Protein AF-A0A8I1G8A3-F1 (afdb_monomer)

Solvent-accessible surface area (backbone atoms only — not comparable to full-atom values): 6610 Å² total; per-residue (Å²): 115,48,33,36,34,44,36,44,89,54,59,69,59,44,53,54,50,50,52,53,49,52,51,56,36,46,76,71,77,41,53,75,48,80,49,71,49,86,84,42,37,84,82,66,54,24,48,35,29,37,35,61,48,63,83,90,68,86,73,45,54,87,82,48,53,66,59,64,52,26,82,38,28,36,31,37,29,41,90,91,65,59,76,84,75,51,36,78,80,58,69,78,47,45,79,37,59,65,84,55,49,72,70,54,51,49,58,53,50,61,73,78,100

Radius of gyration: 13.36 Å; Cα contacts (8 Å, |Δi|>4): 172; chains: 1; bounding box: 31×30×35 Å

pLDDT: mean 84.41, std 9.58, range [59.25, 95.38]

Foldseek 3Di:
DFEEEEEEPPPVLSVVVVVLVCVLQVVVVHDYDYDYHQPCQPVRQGQEYEHEDEPPDDDDCVRCVSQPSHVAHEYAYEPPDDLVNHDPSCVRHHYDHVPQDSVRVSVVVVVVD

Sequence (113 aa):
MIKILINIPDVFFAYGLKERLRIFFHDAGMDVLFEFGEGGALNFSPDLSIHHFARGEIFTCPGVINCNHAHITIGIIEQEFVVNDLPNCLKNIIPVDYNLSLQGLDNILKRIV

Structure (mmCIF, N/CA/C/O backbone):
data_AF-A0A8I1G8A3-F1
#
_entry.id   AF-A0A8I1G8A3-F1
#
loop_
_atom_site.group_PDB
_atom_site.id
_atom_site.type_symbol
_atom_site.label_atom_id
_atom_site.label_alt_id
_atom_site.label_comp_id
_atom_site.label_asym_id
_atom_site.label_entity_id
_atom_site.label_seq_id
_atom_site.pdbx_PDB_ins_code
_atom_site.Cartn_x
_atom_site.Cartn_y
_atom_site.Cartn_z
_atom_site.occupancy
_atom_site.B_iso_or_equiv
_atom_site.auth_seq_id
_atom_site.auth_comp_id
_atom_site.auth_asym_id
_atom_site.auth_atom_id
_atom_site.pdbx_PDB_model_num
ATOM 1 N N . MET A 1 1 ? -4.401 -0.341 18.328 1.00 88.88 1 MET A N 1
ATOM 2 C CA . MET A 1 1 ? -3.624 0.616 17.520 1.00 88.88 1 MET A CA 1
ATOM 3 C C . MET A 1 1 ? -2.953 -0.161 16.408 1.00 88.88 1 MET A C 1
ATOM 5 O O . MET A 1 1 ? -2.231 -1.097 16.721 1.00 88.88 1 MET A O 1
ATOM 9 N N . ILE A 1 2 ? -3.244 0.194 15.162 1.00 91.94 2 ILE A N 1
ATOM 10 C CA . ILE A 1 2 ? -2.753 -0.467 13.950 1.00 91.94 2 ILE A CA 1
ATOM 11 C C . ILE A 1 2 ? -1.476 0.230 13.492 1.00 91.94 2 ILE A C 1
ATOM 13 O O . ILE A 1 2 ? -1.432 1.457 13.397 1.00 91.94 2 ILE A O 1
ATOM 17 N N . LYS A 1 3 ? -0.433 -0.539 13.202 1.00 93.12 3 LYS A N 1
ATOM 18 C CA . LYS A 1 3 ? 0.835 -0.039 12.673 1.00 93.12 3 LYS A CA 1
ATOM 19 C C . LYS A 1 3 ? 0.867 -0.174 11.157 1.00 93.12 3 LYS A C 1
ATOM 21 O O . LYS A 1 3 ? 0.783 -1.284 10.635 1.00 93.12 3 LYS A O 1
ATOM 26 N N . ILE A 1 4 ? 1.020 0.942 10.454 1.00 93.56 4 ILE A N 1
ATOM 27 C CA . ILE A 1 4 ? 1.030 0.991 8.992 1.00 93.56 4 ILE A CA 1
ATOM 28 C C . ILE A 1 4 ? 2.384 1.487 8.494 1.00 93.56 4 ILE A C 1
ATOM 30 O O . ILE A 1 4 ? 2.791 2.607 8.802 1.00 93.56 4 ILE A O 1
ATOM 34 N N . LEU A 1 5 ? 3.069 0.665 7.705 1.00 92.62 5 LEU A N 1
ATOM 35 C CA . LEU A 1 5 ? 4.277 1.057 6.983 1.00 92.62 5 LEU A CA 1
ATOM 36 C C . LEU A 1 5 ? 3.906 1.447 5.550 1.00 92.62 5 LEU A C 1
ATOM 38 O O . LEU A 1 5 ? 3.327 0.641 4.825 1.00 92.62 5 LEU A O 1
ATOM 42 N N . ILE A 1 6 ? 4.263 2.658 5.124 1.00 92.75 6 ILE A N 1
ATOM 43 C CA . ILE A 1 6 ? 4.070 3.121 3.746 1.00 92.75 6 ILE A CA 1
ATOM 44 C C . ILE A 1 6 ? 5.437 3.255 3.077 1.00 92.75 6 ILE A C 1
ATOM 46 O O . ILE A 1 6 ? 6.221 4.149 3.397 1.00 92.75 6 ILE A O 1
ATOM 50 N N . ASN A 1 7 ? 5.711 2.374 2.121 1.00 90.00 7 ASN A N 1
ATOM 51 C CA . ASN A 1 7 ? 6.904 2.408 1.290 1.00 90.00 7 ASN A CA 1
ATOM 52 C C . ASN A 1 7 ? 6.535 2.726 -0.164 1.00 90.00 7 ASN A C 1
ATOM 54 O O . ASN A 1 7 ? 6.448 1.843 -1.019 1.00 90.00 7 ASN A O 1
ATOM 58 N N . ILE A 1 8 ? 6.267 4.005 -0.423 1.00 88.75 8 ILE A N 1
ATOM 59 C CA . ILE A 1 8 ? 5.922 4.515 -1.750 1.00 88.75 8 ILE A CA 1
ATOM 60 C C . ILE A 1 8 ? 6.878 5.668 -2.086 1.00 88.75 8 ILE A C 1
ATOM 62 O O . ILE A 1 8 ? 6.926 6.629 -1.315 1.00 88.75 8 ILE A O 1
ATOM 66 N N . PRO A 1 9 ? 7.626 5.600 -3.207 1.00 87.19 9 PRO A N 1
ATOM 67 C CA . PRO A 1 9 ? 8.579 6.645 -3.588 1.00 87.19 9 PRO A CA 1
ATOM 68 C C . PRO A 1 9 ? 7.929 8.005 -3.873 1.00 87.19 9 PRO A C 1
ATOM 70 O O . PRO A 1 9 ? 8.511 9.045 -3.566 1.00 87.19 9 PRO A O 1
ATOM 73 N N . ASP A 1 10 ? 6.721 8.013 -4.446 1.00 89.31 10 ASP A N 1
ATOM 74 C CA . ASP A 1 10 ? 5.948 9.240 -4.641 1.00 89.31 10 ASP A CA 1
ATOM 75 C C . ASP A 1 10 ? 5.430 9.755 -3.292 1.00 89.31 10 ASP A C 1
ATOM 77 O O . ASP A 1 10 ? 4.458 9.253 -2.721 1.00 89.31 10 ASP A O 1
ATOM 81 N N . VAL A 1 11 ? 6.094 10.797 -2.797 1.00 90.00 11 VAL A N 1
ATOM 82 C CA . VAL A 1 11 ? 5.813 11.417 -1.503 1.00 90.00 11 VAL A CA 1
ATOM 83 C C . VAL A 1 11 ? 4.402 12.015 -1.444 1.00 90.00 11 VAL A C 1
ATOM 85 O O . VAL A 1 11 ? 3.737 11.902 -0.413 1.00 90.00 11 VAL A O 1
ATOM 88 N N . PHE A 1 12 ? 3.909 12.628 -2.525 1.00 90.94 12 PHE A N 1
ATOM 89 C CA . PHE A 1 12 ? 2.576 13.240 -2.531 1.00 90.94 12 PHE A CA 1
ATOM 90 C C . PHE A 1 12 ? 1.490 12.174 -2.459 1.00 90.94 12 PHE A C 1
ATOM 92 O O . PHE A 1 12 ? 0.557 12.293 -1.659 1.00 90.94 12 PHE A O 1
ATOM 99 N N . PHE A 1 13 ? 1.653 11.103 -3.236 1.00 89.69 13 PHE A N 1
ATOM 100 C CA . PHE A 1 13 ? 0.766 9.951 -3.168 1.00 89.69 13 PHE A CA 1
ATOM 101 C C . PHE A 1 13 ? 0.793 9.309 -1.775 1.00 89.69 13 PHE A C 1
ATOM 103 O O . PHE A 1 13 ? -0.259 9.074 -1.181 1.00 89.69 13 PHE A O 1
ATOM 110 N N . ALA A 1 14 ? 1.984 9.091 -1.208 1.00 92.06 14 ALA A N 1
ATOM 111 C CA . ALA A 1 14 ? 2.158 8.477 0.106 1.00 92.06 14 ALA A CA 1
ATOM 112 C C . ALA A 1 14 ? 1.453 9.265 1.227 1.00 92.06 14 ALA A C 1
ATOM 114 O O . ALA A 1 14 ? 0.768 8.675 2.067 1.00 92.06 14 ALA A O 1
ATOM 115 N N . TYR A 1 15 ? 1.569 10.599 1.234 1.00 93.56 15 TYR A N 1
ATOM 116 C CA . TYR A 1 15 ? 0.873 11.441 2.212 1.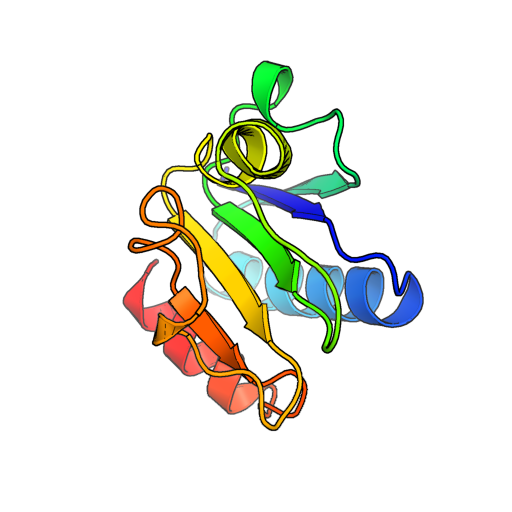00 93.56 15 TYR A CA 1
ATOM 117 C C . TYR A 1 15 ? -0.642 11.474 1.991 1.00 93.56 15 TYR A C 1
ATOM 119 O O . TYR A 1 15 ? -1.392 11.392 2.965 1.00 93.56 15 TYR A O 1
ATOM 127 N N . GLY A 1 16 ? -1.109 11.544 0.741 1.00 93.62 16 GLY A N 1
ATOM 128 C CA . GLY A 1 16 ? -2.540 11.466 0.435 1.00 93.62 16 GLY A CA 1
ATOM 129 C C . GLY A 1 16 ? -3.154 10.144 0.903 1.00 93.62 16 GLY A C 1
ATOM 130 O O . GLY A 1 16 ? -4.200 10.129 1.557 1.00 93.62 16 GLY A O 1
ATOM 131 N N . LEU A 1 17 ? -2.454 9.036 0.653 1.00 93.25 17 LEU A N 1
ATOM 132 C CA . LEU A 1 17 ? -2.840 7.707 1.113 1.00 93.25 17 LEU A CA 1
ATOM 133 C C . LEU A 1 17 ? -2.861 7.619 2.642 1.00 93.25 17 LEU A C 1
ATOM 135 O O . LEU A 1 17 ? -3.838 7.127 3.207 1.00 93.25 17 LEU A O 1
ATOM 139 N N . LYS A 1 18 ? -1.830 8.136 3.322 1.00 95.38 18 LYS A N 1
ATOM 140 C CA . LYS A 1 18 ? -1.797 8.210 4.790 1.00 95.38 18 LYS A CA 1
ATOM 141 C C . LYS A 1 18 ? -3.040 8.907 5.340 1.00 95.38 18 LYS A C 1
ATOM 143 O O . LYS A 1 18 ? -3.666 8.381 6.257 1.00 95.38 18 LYS A O 1
ATOM 148 N N . GLU A 1 19 ? -3.410 10.066 4.798 1.00 95.19 19 GLU A N 1
ATOM 149 C CA . GLU A 1 19 ? -4.585 10.800 5.275 1.00 95.19 19 GLU A CA 1
ATOM 150 C C . GLU A 1 19 ? -5.885 10.032 5.015 1.00 95.19 19 GLU A C 1
ATOM 152 O O . GLU A 1 19 ? -6.728 9.938 5.911 1.00 95.19 19 GLU A O 1
ATOM 157 N N . ARG A 1 20 ? -6.031 9.394 3.845 1.00 94.06 20 ARG A N 1
ATOM 158 C CA . ARG A 1 20 ? -7.196 8.544 3.562 1.00 94.06 20 ARG A CA 1
ATOM 159 C C . ARG A 1 20 ? -7.305 7.377 4.544 1.00 94.06 20 ARG A C 1
ATOM 161 O O . ARG A 1 20 ? -8.405 7.128 5.044 1.00 94.06 20 ARG A O 1
ATOM 168 N N . LEU A 1 21 ? -6.197 6.687 4.823 1.00 94.69 21 LEU A N 1
ATOM 169 C CA . LEU A 1 21 ? -6.138 5.576 5.778 1.00 94.69 21 LEU A CA 1
ATOM 170 C C . LEU A 1 21 ? -6.457 6.054 7.193 1.00 94.69 21 LEU A C 1
ATOM 172 O O . LEU A 1 21 ? -7.259 5.431 7.880 1.00 94.69 21 LEU A O 1
ATOM 176 N N . ARG A 1 22 ? -5.894 7.194 7.608 1.00 95.00 22 ARG A N 1
ATOM 177 C CA . ARG A 1 22 ? -6.176 7.801 8.913 1.00 95.00 22 ARG A CA 1
ATOM 178 C C . ARG A 1 22 ? -7.672 8.031 9.110 1.00 95.00 22 ARG A C 1
ATOM 180 O O . ARG A 1 22 ? -8.194 7.650 10.149 1.00 95.00 22 ARG A O 1
ATOM 187 N N . ILE A 1 23 ? -8.353 8.595 8.110 1.00 94.62 23 ILE A N 1
ATOM 188 C CA . ILE A 1 23 ? -9.810 8.802 8.145 1.00 94.62 23 ILE A CA 1
ATOM 189 C C . ILE A 1 23 ? -10.545 7.458 8.219 1.00 94.62 23 ILE A C 1
ATOM 191 O O . ILE A 1 23 ? -11.401 7.281 9.076 1.00 94.62 23 ILE A O 1
ATOM 195 N N . PHE A 1 24 ? -10.184 6.492 7.366 1.00 94.69 24 PHE A N 1
ATOM 196 C CA . PHE A 1 24 ? -10.832 5.176 7.327 1.00 94.69 24 PHE A CA 1
ATOM 197 C C . PHE A 1 24 ? -10.788 4.459 8.685 1.00 94.69 24 PHE A C 1
ATOM 199 O O . PHE A 1 24 ? -11.810 3.979 9.171 1.00 94.69 24 PHE A O 1
ATOM 206 N N . PHE A 1 25 ? -9.607 4.399 9.304 1.00 93.81 25 PHE A N 1
ATOM 207 C CA . PHE A 1 25 ? -9.415 3.721 10.585 1.00 93.81 25 PHE A CA 1
ATOM 208 C C . PHE A 1 25 ? -10.034 4.492 11.753 1.00 93.81 25 PHE A C 1
ATOM 210 O O . PHE A 1 25 ? -10.622 3.874 12.639 1.00 93.81 25 PHE A O 1
ATOM 217 N N . HIS A 1 26 ? -9.982 5.825 11.720 1.00 93.88 26 HIS A N 1
ATOM 218 C CA . HIS A 1 26 ? -10.656 6.667 12.704 1.00 93.88 26 HIS A CA 1
ATOM 219 C C . HIS A 1 26 ? -12.177 6.449 12.695 1.00 93.88 26 HIS A C 1
ATOM 221 O O . HIS A 1 26 ? -12.773 6.272 13.755 1.00 93.88 26 HIS A O 1
ATOM 227 N N . ASP A 1 27 ? -12.804 6.392 11.515 1.00 93.19 27 ASP A N 1
ATOM 228 C CA . ASP A 1 27 ? -14.247 6.140 11.379 1.00 93.19 27 ASP A CA 1
ATOM 229 C C . ASP A 1 27 ? -14.649 4.743 11.882 1.00 93.19 27 ASP A C 1
ATOM 231 O O . ASP A 1 27 ? -15.781 4.532 12.317 1.00 93.19 27 ASP A O 1
ATOM 235 N N . ALA A 1 28 ? -13.709 3.795 11.870 1.00 90.81 28 ALA A N 1
ATOM 236 C CA . ALA A 1 28 ? -13.860 2.465 12.451 1.00 90.81 28 ALA A CA 1
ATOM 237 C C . ALA A 1 28 ? -13.513 2.399 13.956 1.00 90.81 28 ALA A C 1
ATOM 239 O O . ALA A 1 28 ? -13.530 1.316 14.540 1.00 90.81 28 ALA A O 1
ATOM 240 N N . GLY A 1 29 ? -13.200 3.528 14.603 1.00 92.94 29 GLY A N 1
ATOM 241 C CA . GLY A 1 29 ? -12.861 3.592 16.028 1.00 92.94 29 GLY A CA 1
ATOM 242 C C . GLY A 1 29 ? -11.479 3.029 16.373 1.00 92.94 29 GLY A C 1
ATOM 243 O O . GLY A 1 29 ? -11.276 2.552 17.489 1.00 92.94 29 GLY A O 1
ATOM 244 N N . MET A 1 30 ? -10.536 3.046 15.426 1.00 92.06 30 MET A N 1
ATOM 245 C CA . MET A 1 30 ? -9.194 2.487 15.592 1.00 92.06 30 MET A CA 1
ATOM 246 C C . MET A 1 30 ? -8.099 3.545 15.452 1.00 92.06 30 MET A C 1
ATOM 248 O O . MET A 1 30 ? -8.049 4.294 14.479 1.00 92.06 30 MET A O 1
ATOM 252 N N . ASP A 1 31 ? -7.156 3.538 16.395 1.00 92.62 31 ASP A N 1
ATOM 253 C CA . ASP A 1 31 ? -5.948 4.363 16.319 1.00 92.62 31 ASP A CA 1
ATOM 254 C C . ASP A 1 31 ? -4.914 3.768 15.363 1.00 92.62 31 ASP A C 1
ATOM 256 O O . ASP A 1 31 ? -4.727 2.547 15.319 1.00 92.62 31 ASP A O 1
ATOM 260 N N . VAL A 1 32 ? -4.177 4.635 14.669 1.00 94.38 32 VAL A N 1
ATOM 261 C CA . VAL A 1 32 ? -3.172 4.257 13.668 1.00 94.38 32 VAL A CA 1
ATOM 262 C C . VAL A 1 32 ? -1.834 4.949 13.916 1.00 94.38 32 VAL A C 1
ATOM 264 O O . VAL A 1 32 ? -1.777 6.160 14.132 1.00 94.38 32 VAL A O 1
ATOM 267 N N . LEU A 1 33 ? -0.751 4.177 13.835 1.00 94.75 33 LEU A N 1
ATOM 268 C CA . LEU A 1 33 ? 0.633 4.641 13.858 1.00 94.75 33 LEU A CA 1
ATOM 269 C C . LEU A 1 33 ? 1.249 4.424 12.474 1.00 94.75 33 LEU A C 1
ATOM 271 O O . LEU A 1 33 ? 1.152 3.327 11.932 1.00 94.75 33 LEU A O 1
ATOM 275 N N . PHE A 1 34 ? 1.894 5.449 11.918 1.00 93.69 34 PHE A N 1
ATOM 276 C CA . PHE A 1 34 ? 2.477 5.398 10.576 1.00 93.69 34 PHE A CA 1
ATOM 277 C C . PHE A 1 34 ? 4.003 5.470 10.616 1.00 93.69 34 PHE A C 1
ATOM 279 O O . PHE A 1 34 ? 4.555 6.306 11.332 1.00 93.69 34 PHE A O 1
ATOM 286 N N . GLU A 1 35 ? 4.656 4.677 9.773 1.00 92.12 35 GLU A N 1
ATOM 287 C CA . GLU A 1 35 ? 6.079 4.787 9.445 1.00 92.12 35 GLU A CA 1
ATOM 288 C C . GLU A 1 35 ? 6.270 4.824 7.920 1.00 92.12 35 GLU A C 1
ATOM 290 O O . GLU A 1 35 ? 5.437 4.308 7.172 1.00 92.12 35 GLU A O 1
ATOM 295 N N . PHE A 1 36 ? 7.347 5.460 7.455 1.00 89.81 36 PHE A N 1
ATOM 296 C CA . PHE A 1 36 ? 7.661 5.604 6.033 1.00 89.81 36 PHE A CA 1
ATOM 297 C C . PHE A 1 36 ? 9.038 5.029 5.696 1.00 89.81 36 PHE A C 1
ATOM 299 O O . PHE A 1 36 ? 9.984 5.185 6.467 1.00 89.81 36 PHE A O 1
ATOM 306 N N . GLY A 1 37 ? 9.158 4.459 4.495 1.00 81.69 37 GLY A N 1
ATOM 307 C CA . GLY A 1 37 ? 10.432 4.054 3.893 1.00 81.69 37 GLY A CA 1
ATOM 308 C C . GLY A 1 37 ? 10.830 2.588 4.105 1.00 81.69 37 GLY A C 1
ATOM 309 O O . GLY A 1 37 ? 10.176 1.824 4.811 1.00 81.69 37 GLY A O 1
ATOM 310 N N . GLU A 1 38 ? 11.932 2.189 3.465 1.00 67.31 38 GLU A N 1
ATOM 311 C CA . GLU A 1 38 ? 12.342 0.778 3.340 1.00 67.31 38 GLU A CA 1
ATOM 312 C C . GLU A 1 38 ? 12.945 0.177 4.618 1.00 67.31 38 GLU A C 1
ATOM 314 O O . GLU A 1 38 ? 12.880 -1.033 4.838 1.00 67.31 38 GLU A O 1
ATOM 319 N N . GLY A 1 39 ? 13.540 1.017 5.472 1.00 60.41 39 GLY A N 1
ATOM 320 C CA . GLY A 1 39 ? 14.274 0.588 6.669 1.00 60.41 39 GLY A CA 1
ATOM 321 C C . GLY A 1 39 ? 13.403 0.281 7.891 1.00 60.41 39 GLY A C 1
ATOM 322 O O . GLY A 1 39 ? 13.912 -0.253 8.875 1.00 60.41 39 GLY A O 1
ATOM 323 N N . GLY A 1 40 ? 12.107 0.607 7.843 1.00 59.25 40 GLY A N 1
ATOM 324 C CA . GLY A 1 40 ? 11.222 0.543 9.010 1.00 59.25 40 GLY A CA 1
ATOM 325 C C . GLY A 1 40 ? 10.688 -0.852 9.338 1.00 59.25 40 GLY A C 1
ATOM 326 O O . GLY A 1 40 ? 10.420 -1.160 10.495 1.00 59.25 40 GLY A O 1
ATOM 327 N N . ALA A 1 41 ? 10.573 -1.746 8.350 1.00 62.47 41 ALA A N 1
ATOM 328 C CA . ALA A 1 41 ? 9.778 -2.973 8.481 1.00 62.47 41 ALA A CA 1
ATOM 329 C C . ALA A 1 41 ? 10.202 -3.900 9.641 1.00 62.47 41 ALA A C 1
ATOM 331 O O . ALA A 1 41 ? 9.344 -4.423 10.350 1.00 62.47 41 ALA A O 1
ATOM 332 N N . LEU A 1 42 ? 11.509 -4.089 9.862 1.00 64.69 42 LEU A N 1
ATOM 333 C CA . LEU A 1 42 ? 12.027 -5.036 10.862 1.00 64.69 42 LEU A CA 1
ATOM 334 C C . LEU A 1 42 ? 11.814 -4.567 12.309 1.00 64.69 42 LEU A C 1
ATOM 336 O O . LEU A 1 42 ? 11.438 -5.364 13.163 1.00 64.69 42 LEU A O 1
ATOM 340 N N . ASN A 1 43 ? 12.022 -3.279 12.588 1.00 72.06 43 ASN A N 1
ATOM 341 C CA . ASN A 1 43 ? 11.912 -2.743 13.949 1.00 72.06 43 ASN A CA 1
ATOM 342 C C . ASN A 1 43 ? 10.496 -2.255 14.271 1.00 72.06 43 ASN A C 1
ATOM 344 O O . ASN A 1 43 ? 10.078 -2.280 15.428 1.00 72.06 43 ASN A O 1
ATOM 348 N N . PHE A 1 44 ? 9.741 -1.838 13.255 1.00 83.81 44 PHE A N 1
ATOM 349 C CA . PHE A 1 44 ? 8.381 -1.344 13.423 1.00 83.81 44 PHE A CA 1
ATOM 350 C C . PHE A 1 44 ? 7.376 -2.476 13.663 1.00 83.81 44 PHE A C 1
ATOM 352 O O . PHE A 1 44 ? 6.441 -2.305 14.455 1.00 83.81 44 PHE A O 1
ATOM 359 N N . SER A 1 45 ? 7.609 -3.641 13.035 1.00 85.56 45 SER A N 1
ATOM 360 C CA . SER A 1 45 ? 6.680 -4.781 13.006 1.00 85.56 45 SER A CA 1
ATOM 361 C C . SER A 1 45 ? 5.266 -4.331 12.592 1.00 85.56 45 SER A C 1
ATOM 363 O O . SER A 1 45 ? 4.371 -4.287 13.442 1.00 85.56 45 SER A O 1
ATOM 365 N N . PRO A 1 46 ? 5.081 -3.887 11.331 1.00 90.25 46 PRO A N 1
ATOM 366 C CA . PRO A 1 46 ? 3.805 -3.358 10.850 1.00 90.25 46 PRO A CA 1
ATOM 367 C C . PRO A 1 46 ? 2.694 -4.416 10.847 1.00 90.25 46 PRO A C 1
ATOM 369 O O . PRO A 1 46 ? 2.930 -5.573 10.521 1.00 90.25 46 PRO A O 1
ATOM 372 N N . ASP A 1 47 ? 1.457 -4.005 11.120 1.00 90.62 47 ASP A N 1
ATOM 373 C CA . ASP A 1 47 ? 0.273 -4.833 10.865 1.00 90.62 47 ASP A CA 1
ATOM 374 C C . ASP A 1 47 ? -0.077 -4.818 9.372 1.00 90.62 47 ASP A C 1
ATOM 376 O O . ASP A 1 47 ? -0.414 -5.846 8.785 1.00 90.62 47 ASP A O 1
ATOM 380 N N . LEU A 1 48 ? 0.058 -3.643 8.752 1.00 91.00 48 LEU A N 1
ATOM 381 C CA . LEU A 1 48 ? -0.177 -3.404 7.336 1.00 91.00 48 LEU A CA 1
ATOM 382 C C . LEU A 1 48 ? 1.062 -2.754 6.717 1.00 91.00 48 LEU A C 1
ATOM 384 O O . LEU A 1 48 ? 1.507 -1.705 7.183 1.00 91.00 48 LEU A O 1
ATOM 388 N N . SER A 1 49 ? 1.599 -3.327 5.646 1.00 91.44 49 SER A N 1
ATOM 389 C CA . SER A 1 49 ? 2.587 -2.655 4.803 1.00 91.44 49 SER A CA 1
ATOM 390 C C . SER A 1 49 ? 2.005 -2.348 3.432 1.00 91.44 49 SER A C 1
ATOM 392 O O . SER A 1 49 ? 1.231 -3.123 2.872 1.00 91.44 49 SER A O 1
ATOM 394 N N . ILE A 1 50 ? 2.360 -1.189 2.888 1.00 91.94 50 ILE A N 1
ATOM 395 C CA . ILE A 1 50 ? 1.934 -0.756 1.563 1.00 91.94 50 ILE A CA 1
ATOM 396 C C . ILE A 1 50 ? 3.172 -0.417 0.751 1.00 91.94 50 ILE A C 1
ATOM 398 O O . ILE A 1 50 ? 3.962 0.431 1.159 1.00 91.94 50 ILE A O 1
ATOM 402 N N . HIS A 1 51 ? 3.330 -1.077 -0.389 1.00 90.25 51 HIS A N 1
ATOM 403 C CA . HIS A 1 51 ? 4.501 -0.962 -1.250 1.00 90.25 51 HIS A CA 1
ATOM 404 C C . HIS A 1 51 ? 4.091 -0.524 -2.647 1.00 90.25 51 HIS A C 1
ATOM 406 O O . HIS A 1 51 ? 3.064 -0.972 -3.148 1.00 90.25 51 HIS A O 1
ATOM 412 N N . HIS A 1 52 ? 4.894 0.325 -3.281 1.00 88.19 52 HIS A N 1
ATOM 413 C CA . HIS A 1 52 ? 4.744 0.617 -4.703 1.00 88.19 52 HIS A CA 1
ATOM 414 C C . HIS A 1 52 ? 5.559 -0.370 -5.541 1.00 88.19 52 HIS A C 1
ATOM 416 O O . HIS A 1 52 ? 6.719 -0.624 -5.224 1.00 88.19 52 HIS A O 1
ATOM 422 N N . PHE A 1 53 ? 4.957 -0.897 -6.603 1.00 85.81 53 PHE A N 1
ATOM 423 C CA . PHE A 1 53 ? 5.609 -1.748 -7.591 1.00 85.81 53 PHE A CA 1
ATOM 424 C C . PHE A 1 53 ? 5.471 -1.084 -8.962 1.00 85.81 53 PHE A C 1
ATOM 426 O O . PHE A 1 53 ? 4.387 -1.101 -9.555 1.00 85.81 53 PHE A O 1
ATOM 433 N N . ALA A 1 54 ? 6.559 -0.475 -9.439 1.00 80.19 54 ALA A N 1
ATOM 434 C CA . ALA A 1 54 ? 6.559 0.258 -10.697 1.00 80.19 54 ALA A CA 1
ATOM 435 C C . ALA A 1 54 ? 6.911 -0.642 -11.888 1.00 80.19 54 ALA A C 1
ATOM 437 O O . ALA A 1 54 ? 7.572 -1.682 -11.769 1.00 80.19 54 ALA A O 1
ATOM 438 N N . ARG A 1 55 ? 6.492 -0.223 -13.083 1.00 76.38 55 ARG A N 1
ATOM 439 C CA . ARG A 1 55 ? 6.831 -0.927 -14.319 1.00 76.38 55 ARG A CA 1
ATOM 440 C C . ARG A 1 55 ? 8.335 -0.862 -14.602 1.00 76.38 55 ARG A C 1
ATOM 442 O O . ARG A 1 55 ? 8.954 0.195 -14.567 1.00 76.38 55 ARG A O 1
ATOM 449 N N . GLY A 1 56 ? 8.902 -1.998 -15.013 1.00 72.38 56 GLY A N 1
ATOM 450 C CA . GLY A 1 56 ? 10.303 -2.098 -15.440 1.00 72.38 56 GLY A CA 1
ATOM 451 C C . GLY A 1 56 ? 11.293 -2.323 -14.296 1.00 72.38 56 GLY A C 1
ATOM 452 O O . GLY A 1 56 ? 12.473 -2.554 -14.559 1.00 72.38 56 GLY A O 1
ATOM 453 N N . GLU A 1 57 ? 10.822 -2.318 -13.049 1.00 76.06 57 GLU A N 1
ATOM 454 C CA . GLU A 1 57 ? 11.613 -2.745 -11.902 1.00 76.06 57 GLU A CA 1
ATOM 455 C C . GLU A 1 57 ? 11.747 -4.274 -11.871 1.00 76.06 57 GLU A C 1
ATOM 457 O O . GLU A 1 57 ? 10.815 -5.019 -12.184 1.00 76.06 57 GLU A O 1
ATOM 462 N N . ILE A 1 58 ? 12.936 -4.754 -11.501 1.00 75.31 58 ILE A N 1
ATOM 463 C CA . ILE A 1 58 ? 13.214 -6.183 -11.349 1.00 75.31 58 ILE A CA 1
ATOM 464 C C . ILE A 1 58 ? 13.138 -6.527 -9.866 1.00 75.31 58 ILE A C 1
ATOM 466 O O . ILE A 1 58 ? 14.018 -6.168 -9.083 1.00 75.31 58 ILE A O 1
ATOM 470 N N . PHE A 1 59 ? 12.114 -7.286 -9.489 1.00 79.06 59 PHE A N 1
ATOM 471 C CA . PHE A 1 59 ? 11.920 -7.732 -8.114 1.00 79.06 59 PHE A CA 1
ATOM 472 C C . PHE A 1 59 ? 12.505 -9.130 -7.910 1.00 79.06 59 PHE A C 1
ATOM 474 O O . PHE A 1 59 ? 12.131 -10.092 -8.578 1.00 79.06 59 PHE A O 1
ATOM 481 N N . THR A 1 60 ? 13.413 -9.268 -6.944 1.00 80.31 60 THR A N 1
ATOM 482 C CA . THR A 1 60 ? 13.987 -10.563 -6.547 1.00 80.31 60 THR A CA 1
ATOM 483 C C . THR A 1 60 ? 13.753 -10.800 -5.064 1.00 80.31 60 THR A C 1
ATOM 485 O O . THR A 1 60 ? 13.774 -9.856 -4.280 1.00 80.31 60 THR A O 1
ATOM 488 N N . CYS A 1 61 ? 13.543 -12.055 -4.650 1.00 78.44 61 CYS A N 1
ATOM 489 C CA . CYS A 1 61 ? 13.194 -12.350 -3.256 1.00 78.44 61 CYS A CA 1
ATOM 490 C C . CYS A 1 61 ? 14.165 -11.823 -2.196 1.00 78.44 61 CYS A C 1
ATOM 492 O O . CYS A 1 61 ? 13.671 -11.342 -1.182 1.00 78.44 61 CYS A O 1
ATOM 494 N N . PRO A 1 62 ? 15.495 -11.829 -2.394 1.00 72.88 62 PRO A N 1
ATOM 495 C CA . PRO A 1 62 ? 16.388 -11.175 -1.443 1.00 72.88 62 PRO A CA 1
ATOM 496 C C . PRO A 1 62 ? 16.150 -9.659 -1.352 1.00 72.88 62 PRO A C 1
ATOM 498 O O . PRO A 1 62 ? 16.232 -9.100 -0.266 1.00 72.88 62 PRO A O 1
ATOM 501 N N . GLY A 1 63 ? 15.820 -9.004 -2.471 1.00 67.50 63 GLY A N 1
ATOM 502 C CA . GLY A 1 63 ? 15.603 -7.556 -2.541 1.00 67.50 63 GLY A CA 1
ATOM 503 C C . GLY A 1 63 ? 14.257 -7.081 -1.989 1.00 67.50 63 GLY A C 1
ATOM 504 O O . GLY A 1 63 ? 14.139 -5.926 -1.607 1.00 67.50 63 GLY A O 1
ATOM 505 N N . VAL A 1 64 ? 13.252 -7.958 -1.909 1.00 72.44 64 VAL A N 1
ATOM 506 C CA . VAL A 1 64 ? 11.884 -7.596 -1.481 1.00 72.44 64 VAL A CA 1
ATOM 507 C C . VAL A 1 64 ? 11.421 -8.318 -0.219 1.00 72.44 64 VAL A C 1
ATOM 509 O O . VAL A 1 64 ? 10.258 -8.194 0.160 1.00 72.44 64 VAL A O 1
ATOM 512 N N . ILE A 1 65 ? 12.306 -9.059 0.455 1.00 68.81 65 ILE A N 1
ATOM 513 C CA . ILE A 1 65 ? 11.953 -9.860 1.639 1.00 68.81 65 ILE A CA 1
ATOM 514 C C . ILE A 1 65 ? 11.307 -9.014 2.745 1.00 68.81 65 ILE A C 1
ATOM 516 O O . ILE A 1 65 ? 10.381 -9.465 3.414 1.00 68.81 65 ILE A O 1
ATOM 520 N 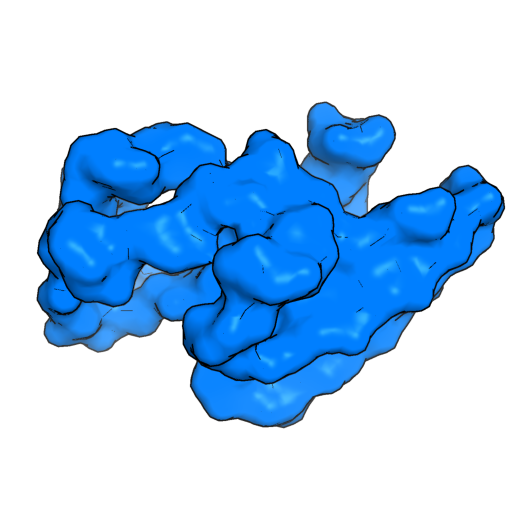N . ASN A 1 66 ? 11.721 -7.747 2.851 1.00 68.38 66 ASN A N 1
ATOM 521 C CA . ASN A 1 66 ? 11.202 -6.792 3.824 1.00 68.38 66 ASN A CA 1
ATOM 522 C C . ASN A 1 66 ? 9.721 -6.442 3.611 1.00 68.38 66 ASN A C 1
ATOM 524 O O . ASN A 1 66 ? 9.071 -5.987 4.550 1.00 68.38 66 ASN A O 1
ATOM 528 N N . CYS A 1 67 ? 9.164 -6.681 2.418 1.00 71.75 67 CYS A N 1
ATOM 529 C CA . CYS A 1 67 ? 7.752 -6.415 2.130 1.00 71.75 67 CYS A CA 1
ATOM 530 C C . CYS A 1 67 ? 6.804 -7.402 2.832 1.00 71.75 67 CYS A C 1
ATOM 532 O O . CYS A 1 67 ? 5.616 -7.115 2.965 1.00 71.75 67 CYS A O 1
ATOM 534 N N . ASN A 1 68 ? 7.327 -8.539 3.305 1.00 71.50 68 ASN A N 1
ATOM 535 C CA . ASN A 1 68 ? 6.564 -9.614 3.946 1.00 71.50 68 ASN A CA 1
ATOM 536 C C . ASN A 1 68 ? 6.635 -9.605 5.477 1.00 71.50 68 ASN A C 1
ATOM 538 O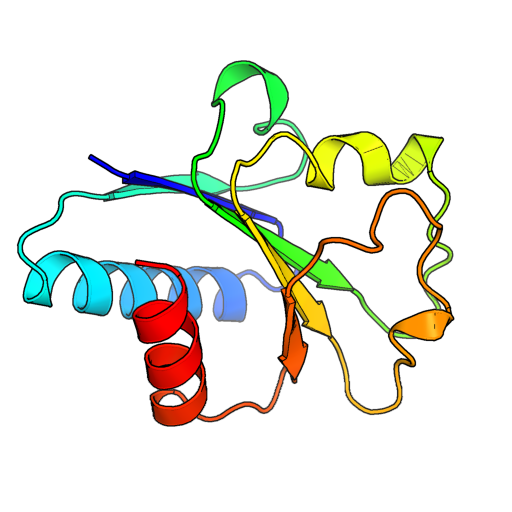 O . ASN A 1 68 ? 6.218 -10.569 6.114 1.00 71.50 68 ASN A O 1
ATOM 542 N N . HIS A 1 69 ? 7.204 -8.567 6.087 1.00 78.50 69 HIS A N 1
ATOM 543 C CA . HIS A 1 69 ? 7.272 -8.479 7.549 1.00 78.50 69 HIS A CA 1
ATOM 544 C C . HIS A 1 69 ? 5.962 -7.994 8.187 1.00 78.50 69 HIS A C 1
ATOM 546 O O . HIS A 1 69 ? 5.875 -7.951 9.412 1.00 78.50 69 HIS A O 1
ATOM 552 N N . ALA A 1 70 ? 4.960 -7.635 7.377 1.00 83.06 70 ALA A N 1
ATOM 553 C CA . ALA A 1 70 ? 3.628 -7.282 7.848 1.00 83.06 70 ALA A CA 1
ATOM 554 C C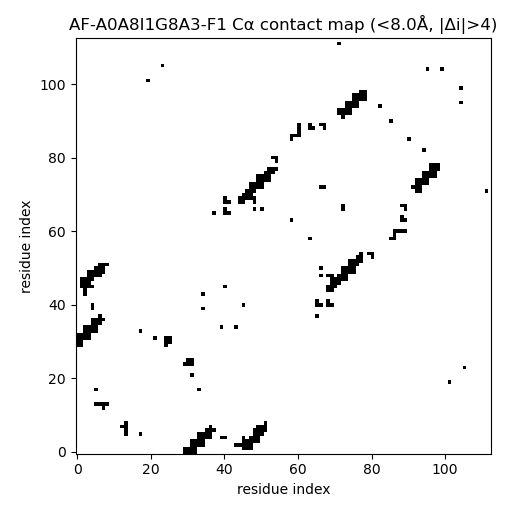 . ALA A 1 70 ? 2.679 -8.485 7.871 1.00 83.06 70 ALA A C 1
ATOM 556 O O . ALA A 1 70 ? 2.860 -9.444 7.120 1.00 83.06 70 ALA A O 1
ATOM 557 N N . HIS A 1 71 ? 1.621 -8.404 8.685 1.00 85.88 71 HIS A N 1
ATOM 558 C CA . HIS A 1 71 ? 0.522 -9.375 8.626 1.00 85.88 71 HIS A CA 1
ATOM 559 C C . HIS A 1 71 ? -0.231 -9.293 7.294 1.00 85.88 71 HIS A C 1
ATOM 561 O O . HIS A 1 71 ? -0.632 -10.317 6.743 1.00 85.88 71 HIS A O 1
ATOM 567 N N . ILE A 1 72 ? -0.417 -8.075 6.779 1.00 89.00 72 ILE A N 1
ATOM 568 C CA . ILE A 1 72 ? -1.041 -7.810 5.486 1.00 89.00 72 ILE A CA 1
ATOM 569 C C . ILE A 1 72 ? -0.114 -6.916 4.670 1.00 89.00 72 ILE A C 1
ATOM 571 O O . ILE A 1 72 ? 0.334 -5.875 5.147 1.00 89.00 72 ILE A O 1
ATOM 575 N N . THR A 1 73 ? 0.107 -7.284 3.411 1.00 89.62 73 THR A N 1
ATOM 576 C CA . THR A 1 73 ? 0.879 -6.481 2.462 1.00 89.62 73 THR A CA 1
ATOM 577 C C . THR A 1 73 ? -0.020 -6.069 1.304 1.00 89.62 73 THR A C 1
ATOM 579 O O . THR A 1 73 ? -0.580 -6.920 0.615 1.00 89.62 73 THR A O 1
ATOM 582 N N . ILE A 1 74 ? -0.146 -4.767 1.063 1.00 91.31 74 ILE A N 1
ATOM 583 C CA . ILE A 1 74 ? -0.797 -4.203 -0.121 1.00 91.31 74 ILE A CA 1
ATOM 584 C C . ILE A 1 74 ? 0.285 -3.770 -1.108 1.00 91.31 74 ILE A C 1
ATOM 586 O O . ILE A 1 74 ? 1.202 -3.030 -0.756 1.00 91.31 74 ILE A O 1
ATOM 590 N N . GLY A 1 75 ? 0.166 -4.212 -2.356 1.00 90.31 75 GLY A N 1
ATOM 591 C CA . GLY A 1 75 ? 0.977 -3.702 -3.455 1.00 90.31 75 GLY A CA 1
ATOM 592 C C . GLY A 1 75 ? 0.183 -2.707 -4.278 1.00 90.31 75 GLY A C 1
ATOM 593 O O . GLY A 1 75 ? -0.804 -3.097 -4.888 1.00 90.31 75 GLY A O 1
ATOM 594 N N . ILE A 1 76 ? 0.614 -1.449 -4.316 1.00 90.50 76 ILE A N 1
ATOM 595 C CA . ILE A 1 76 ? 0.157 -0.468 -5.298 1.00 90.50 76 ILE A CA 1
ATOM 596 C C . ILE A 1 76 ? 0.898 -0.749 -6.602 1.00 90.50 76 ILE A C 1
ATOM 598 O O . ILE A 1 76 ? 2.126 -0.717 -6.635 1.00 90.50 76 ILE A O 1
ATOM 602 N N . ILE A 1 77 ? 0.149 -1.052 -7.651 1.00 87.75 77 ILE A N 1
ATOM 603 C CA . ILE A 1 77 ? 0.656 -1.587 -8.906 1.00 87.75 77 ILE A CA 1
ATOM 604 C C . ILE A 1 77 ? 0.259 -0.646 -10.048 1.00 87.75 77 ILE A C 1
ATOM 606 O O . ILE A 1 77 ? -0.916 -0.305 -10.194 1.00 87.75 77 ILE A O 1
ATOM 610 N N . GLU A 1 78 ? 1.229 -0.235 -10.865 1.00 82.12 78 GLU A N 1
ATOM 611 C CA . GLU A 1 78 ? 0.969 0.556 -12.074 1.00 82.12 78 GLU A CA 1
ATOM 612 C C . GLU A 1 78 ? 0.212 -0.264 -13.139 1.00 82.12 78 GLU A C 1
ATOM 614 O O . GLU A 1 78 ? 0.381 -1.481 -13.258 1.00 82.12 78 GLU A O 1
ATOM 619 N N . GLN A 1 79 ? -0.630 0.399 -13.942 1.00 63.56 79 GLN A N 1
ATOM 620 C CA . GLN A 1 79 ? -1.369 -0.260 -15.024 1.00 63.56 79 GLN A CA 1
ATOM 621 C C . GLN A 1 79 ? -0.413 -1.001 -15.973 1.00 63.56 79 GLN A C 1
ATOM 623 O O . GLN A 1 79 ? 0.648 -0.487 -16.315 1.00 63.56 79 GLN A O 1
ATOM 628 N N . GLU A 1 80 ? -0.820 -2.203 -16.403 1.00 63.31 80 GLU A N 1
ATOM 629 C CA . GLU A 1 80 ? -0.051 -3.174 -17.213 1.00 63.31 80 GLU A CA 1
ATOM 630 C C . GLU A 1 80 ? 0.930 -4.080 -16.453 1.00 63.31 80 GLU A C 1
ATOM 632 O O . GLU A 1 80 ? 1.485 -5.002 -17.051 1.00 63.31 80 GLU A O 1
ATOM 637 N N . PHE A 1 81 ? 1.123 -3.894 -15.149 1.00 68.44 81 PHE A N 1
ATOM 638 C CA . PHE A 1 81 ? 1.950 -4.807 -14.367 1.00 68.44 81 PHE A CA 1
ATOM 639 C C . PHE A 1 81 ? 1.184 -6.099 -14.037 1.00 68.44 81 PHE A C 1
ATOM 641 O O . PHE A 1 81 ? 0.094 -6.091 -13.457 1.00 68.44 81 PHE A O 1
ATOM 648 N N . VAL A 1 82 ? 1.754 -7.239 -14.423 1.00 67.88 82 VAL A N 1
ATOM 649 C CA . VAL A 1 82 ? 1.145 -8.553 -14.214 1.00 67.88 82 VAL A CA 1
ATOM 650 C C . VAL A 1 82 ? 1.595 -9.075 -12.853 1.00 67.88 82 VAL A C 1
ATOM 652 O O . VAL A 1 82 ? 2.760 -9.385 -12.652 1.00 67.88 82 VAL A O 1
ATOM 655 N N . VAL A 1 83 ? 0.661 -9.242 -11.914 1.00 68.31 83 VAL A N 1
ATOM 656 C CA . VAL A 1 83 ? 0.937 -9.783 -10.562 1.00 68.31 83 VAL A CA 1
ATOM 657 C C . VAL A 1 83 ? 1.671 -1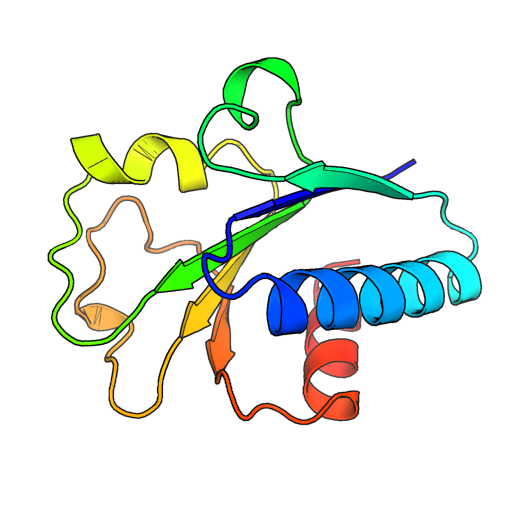1.135 -10.611 1.00 68.31 83 VAL A C 1
ATOM 659 O O . VAL A 1 83 ? 2.453 -11.449 -9.720 1.00 68.31 83 VAL A O 1
ATOM 662 N N . ASN A 1 84 ? 1.464 -11.921 -11.674 1.00 68.88 84 ASN A N 1
ATOM 663 C CA . ASN A 1 84 ? 2.156 -13.196 -11.902 1.00 68.88 84 ASN A CA 1
ATOM 664 C C . ASN A 1 84 ? 3.671 -13.057 -12.130 1.00 68.88 84 ASN A C 1
ATOM 666 O O . ASN A 1 84 ? 4.379 -14.050 -11.973 1.00 68.88 84 ASN A O 1
ATOM 670 N N . ASP A 1 85 ? 4.157 -11.861 -12.470 1.00 72.94 85 ASP A N 1
ATOM 671 C CA . ASP A 1 85 ? 5.582 -11.577 -12.661 1.00 72.94 85 ASP A CA 1
ATOM 672 C C . ASP A 1 85 ? 6.294 -11.297 -11.327 1.00 72.94 85 ASP A C 1
ATOM 674 O O . ASP A 1 85 ? 7.525 -11.237 -11.272 1.00 72.94 85 ASP A O 1
ATOM 678 N N . LEU A 1 86 ? 5.542 -11.163 -10.226 1.00 77.81 86 LEU A N 1
ATOM 679 C CA . LEU A 1 86 ? 6.131 -11.003 -8.905 1.00 77.81 86 LEU A CA 1
ATOM 680 C C . LEU A 1 86 ? 6.824 -12.291 -8.448 1.00 77.81 86 LEU A C 1
ATOM 682 O O . LEU A 1 86 ? 6.307 -13.401 -8.627 1.00 77.81 86 LEU A O 1
ATOM 686 N N . PRO A 1 87 ? 7.985 -12.167 -7.787 1.00 80.12 87 PRO A N 1
ATOM 687 C CA . PRO A 1 87 ? 8.693 -13.320 -7.267 1.00 80.12 87 PRO A CA 1
ATOM 688 C C . PRO A 1 87 ? 7.847 -14.039 -6.205 1.00 80.12 87 PRO A C 1
ATOM 690 O O . PRO A 1 87 ? 7.058 -13.422 -5.494 1.00 80.12 87 PRO A O 1
ATOM 693 N N . ASN A 1 88 ? 8.040 -15.355 -6.053 1.00 81.69 88 ASN A N 1
ATOM 694 C CA . ASN A 1 88 ? 7.198 -16.214 -5.203 1.00 81.69 88 ASN A CA 1
ATOM 695 C C . ASN A 1 88 ? 7.006 -15.711 -3.764 1.00 81.69 88 ASN A C 1
ATOM 697 O O . ASN A 1 88 ? 5.955 -15.937 -3.172 1.00 81.69 88 ASN A O 1
ATOM 701 N N . CYS A 1 89 ? 8.012 -15.046 -3.203 1.00 79.75 89 CYS A N 1
ATOM 702 C CA . CYS A 1 89 ? 7.927 -14.429 -1.886 1.00 79.75 89 CYS A CA 1
ATOM 703 C C . CYS A 1 89 ? 6.804 -13.383 -1.801 1.00 79.75 89 CYS A C 1
ATOM 705 O O . CYS A 1 89 ? 6.180 -13.286 -0.758 1.00 79.75 89 CYS A O 1
ATOM 707 N N . LEU A 1 90 ? 6.477 -12.658 -2.870 1.00 80.31 90 LEU A N 1
ATOM 708 C CA . LEU A 1 90 ? 5.426 -11.636 -2.889 1.00 80.31 90 LEU A CA 1
ATOM 709 C C . LEU A 1 90 ? 4.053 -12.174 -3.327 1.00 80.31 90 LEU A C 1
ATOM 711 O O . LEU A 1 90 ? 3.143 -11.400 -3.594 1.00 80.31 90 LEU A O 1
ATOM 715 N N . LYS A 1 91 ? 3.851 -13.496 -3.392 1.00 74.25 91 LYS A N 1
ATOM 716 C CA . LYS A 1 91 ? 2.566 -14.070 -3.838 1.00 74.25 91 LYS A CA 1
ATOM 717 C C . LYS A 1 91 ? 1.378 -13.782 -2.921 1.00 74.25 91 LYS A C 1
ATOM 719 O O . LYS A 1 91 ? 0.241 -13.922 -3.357 1.00 74.25 91 LYS A O 1
ATOM 724 N N . ASN A 1 92 ? 1.635 -13.395 -1.675 1.00 79.38 92 ASN A N 1
ATOM 725 C CA . ASN A 1 92 ? 0.593 -13.134 -0.683 1.00 79.38 92 ASN A CA 1
ATOM 726 C C . ASN A 1 92 ? 0.185 -11.656 -0.608 1.00 79.38 92 ASN A C 1
ATOM 728 O O . ASN A 1 92 ? -0.612 -11.300 0.257 1.00 79.38 92 ASN A O 1
ATOM 732 N N . ILE A 1 93 ? 0.725 -10.791 -1.475 1.00 87.44 93 ILE A N 1
ATOM 733 C CA . ILE A 1 93 ? 0.321 -9.386 -1.484 1.00 87.44 93 ILE A CA 1
ATOM 734 C C . ILE A 1 93 ? -1.089 -9.227 -2.056 1.00 87.44 93 ILE A C 1
ATOM 736 O O . ILE A 1 93 ? -1.518 -9.978 -2.933 1.00 87.44 93 ILE A O 1
ATOM 740 N N . ILE A 1 94 ? -1.787 -8.194 -1.599 1.00 89.81 94 ILE A N 1
ATOM 741 C CA . ILE A 1 94 ? -3.060 -7.757 -2.160 1.00 89.81 94 ILE A CA 1
ATOM 742 C C . ILE A 1 94 ? -2.757 -6.684 -3.212 1.00 89.81 94 ILE A C 1
ATOM 744 O O . ILE A 1 94 ? -2.365 -5.574 -2.840 1.00 89.81 94 ILE A O 1
ATOM 748 N N . PRO A 1 95 ? -2.898 -6.989 -4.513 1.00 87.81 95 PRO A N 1
ATOM 749 C CA . PRO A 1 95 ? -2.639 -6.022 -5.567 1.00 87.81 95 PRO A CA 1
ATOM 750 C C . PRO A 1 95 ? -3.749 -4.964 -5.620 1.00 87.81 95 PRO A C 1
ATOM 752 O O . PRO A 1 95 ? -4.939 -5.281 -5.568 1.00 87.81 95 PRO A O 1
ATOM 755 N N . VAL A 1 96 ? -3.350 -3.705 -5.756 1.00 89.81 96 VAL A N 1
ATOM 756 C CA . VAL A 1 96 ? -4.210 -2.526 -5.851 1.00 89.81 96 VAL A CA 1
ATOM 757 C C . VAL A 1 96 ? -3.724 -1.687 -7.024 1.00 89.81 96 VAL A C 1
ATOM 759 O O . VAL A 1 96 ? -2.570 -1.279 -7.050 1.00 89.81 96 VAL A O 1
ATOM 762 N N . ASP A 1 97 ? -4.597 -1.428 -7.995 1.00 87.50 97 ASP A N 1
ATOM 763 C CA . ASP A 1 97 ? -4.279 -0.543 -9.122 1.00 87.50 97 ASP A CA 1
ATOM 764 C C . ASP A 1 97 ? -3.984 0.875 -8.603 1.00 87.50 97 ASP A C 1
ATOM 766 O O . ASP A 1 97 ? -4.734 1.406 -7.780 1.00 87.50 97 ASP A O 1
ATOM 770 N N . TYR A 1 98 ? -2.905 1.493 -9.082 1.00 86.06 98 TYR A N 1
ATOM 771 C CA . TYR A 1 98 ? -2.550 2.879 -8.765 1.00 86.06 98 TYR A CA 1
ATOM 772 C C . TYR A 1 98 ? -3.700 3.865 -9.041 1.00 86.06 98 TYR A C 1
ATOM 774 O O . TYR A 1 98 ? -3.913 4.811 -8.283 1.00 86.06 98 TYR A O 1
ATOM 782 N N . ASN A 1 99 ? -4.495 3.612 -10.083 1.00 85.69 99 ASN A N 1
ATOM 783 C CA . ASN A 1 99 ? -5.645 4.426 -10.479 1.00 85.69 99 ASN A CA 1
ATOM 784 C C . ASN A 1 99 ? -6.956 4.009 -9.788 1.00 85.69 99 ASN A C 1
ATOM 786 O O . ASN A 1 99 ? -8.037 4.457 -10.188 1.00 85.69 99 ASN A O 1
ATOM 790 N N . LEU A 1 100 ? -6.901 3.140 -8.771 1.00 88.38 100 LEU A N 1
ATOM 791 C CA . LEU A 1 100 ? -8.087 2.738 -8.025 1.00 88.38 100 LEU A CA 1
ATOM 792 C C . LEU A 1 100 ? -8.738 3.960 -7.364 1.00 88.38 100 LEU A C 1
ATOM 794 O O . LEU A 1 100 ? -8.086 4.790 -6.732 1.00 88.38 100 LEU A O 1
ATOM 798 N N . SER A 1 101 ? -10.063 4.058 -7.476 1.00 90.19 101 SER A N 1
ATOM 799 C CA . SER A 1 101 ? -10.806 5.116 -6.795 1.00 90.19 101 SER A CA 1
ATOM 800 C C . SER A 1 101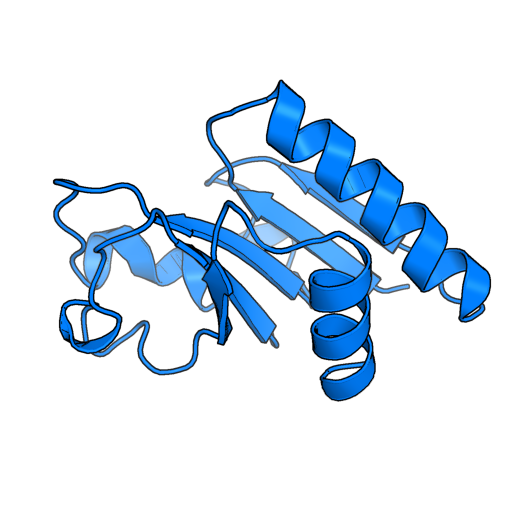 ? -10.696 4.977 -5.272 1.00 90.19 101 SER A C 1
ATOM 802 O O . SER A 1 101 ? -10.553 3.874 -4.742 1.00 90.19 101 SER A O 1
ATOM 804 N N . LEU A 1 102 ? -10.858 6.085 -4.541 1.00 88.94 102 LEU A N 1
ATOM 805 C CA . LEU A 1 102 ? -10.861 6.064 -3.071 1.00 88.94 102 LEU A CA 1
ATOM 806 C C . LEU A 1 102 ? -11.909 5.094 -2.504 1.00 88.94 102 LEU A C 1
AT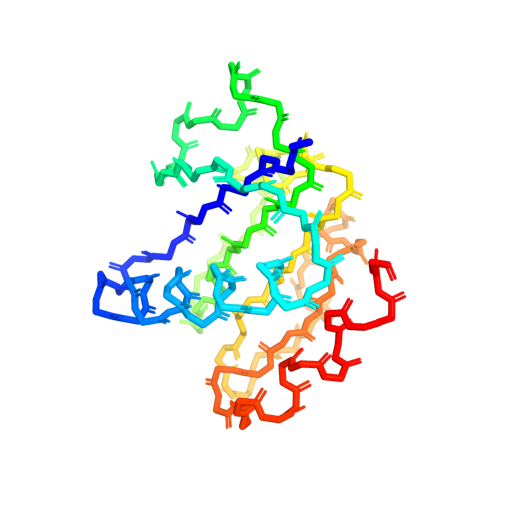OM 808 O O . LEU A 1 102 ? -11.629 4.362 -1.562 1.00 88.94 102 LEU A O 1
ATOM 812 N N . GLN A 1 103 ? -13.093 5.029 -3.119 1.00 90.12 103 GLN A N 1
ATOM 813 C CA . GLN A 1 103 ? -14.131 4.072 -2.733 1.00 90.12 103 GLN A CA 1
ATOM 814 C C . GLN A 1 103 ? -13.706 2.620 -3.005 1.00 90.12 103 GLN A C 1
ATOM 816 O O . GLN A 1 103 ? -14.040 1.716 -2.239 1.00 90.12 103 GLN A O 1
ATOM 821 N N . GLY A 1 104 ? -12.973 2.385 -4.095 1.00 91.31 104 GLY A N 1
ATOM 822 C CA . GLY A 1 104 ? -12.371 1.089 -4.386 1.00 91.31 104 GLY A CA 1
ATOM 823 C C . GLY A 1 104 ? -11.387 0.675 -3.295 1.00 91.31 104 GLY A C 1
ATOM 824 O O . GLY A 1 104 ? -11.487 -0.442 -2.789 1.00 91.31 104 GLY A O 1
ATOM 825 N N . LEU A 1 105 ? -10.502 1.589 -2.886 1.00 90.56 105 LEU A N 1
ATOM 826 C CA . LEU A 1 105 ? -9.555 1.359 -1.794 1.00 90.56 105 LEU A CA 1
ATOM 827 C C . LEU A 1 105 ? -10.288 1.010 -0.491 1.00 90.56 105 LEU A C 1
ATOM 829 O O . LEU A 1 105 ? -9.965 0.009 0.141 1.00 90.56 105 LEU A O 1
ATOM 833 N N . ASP A 1 106 ? -11.335 1.754 -0.134 1.00 92.06 106 ASP A N 1
ATOM 834 C CA . ASP A 1 106 ? -12.129 1.481 1.072 1.00 92.06 106 ASP A CA 1
ATOM 835 C C . ASP A 1 106 ? -12.755 0.090 1.069 1.00 92.06 106 ASP A C 1
ATOM 837 O O . ASP A 1 106 ? -12.822 -0.576 2.101 1.00 92.06 106 ASP A O 1
ATOM 841 N N . ASN A 1 107 ? -13.236 -0.358 -0.089 1.00 92.31 107 ASN A N 1
ATOM 842 C CA . ASN A 1 107 ? -13.826 -1.683 -0.226 1.00 92.31 107 ASN A CA 1
ATOM 843 C C . ASN A 1 107 ? -12.790 -2.794 -0.031 1.00 92.31 107 ASN A C 1
ATOM 845 O O . ASN A 1 107 ? -13.151 -3.871 0.441 1.00 92.31 107 ASN A O 1
ATOM 849 N N . ILE A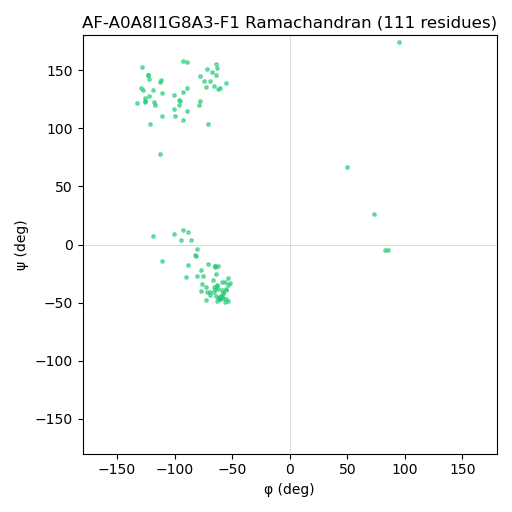 1 108 ? -11.527 -2.549 -0.385 1.00 90.31 108 ILE A N 1
ATOM 850 C CA . ILE A 1 108 ? -10.423 -3.475 -0.117 1.00 90.31 108 ILE A CA 1
ATOM 851 C C . ILE A 1 108 ? -10.089 -3.457 1.374 1.00 90.31 108 ILE A C 1
ATOM 853 O O . ILE A 1 108 ? -10.045 -4.519 1.989 1.00 90.31 108 ILE A O 1
ATOM 857 N N . LEU A 1 109 ? -9.952 -2.270 1.972 1.00 90.44 109 LEU A N 1
ATOM 858 C CA . LEU A 1 109 ? -9.662 -2.112 3.399 1.00 90.44 109 LEU A CA 1
ATOM 859 C C . LEU A 1 109 ? -10.727 -2.786 4.284 1.00 90.44 109 LEU A C 1
ATOM 861 O O . LEU A 1 109 ? -10.387 -3.507 5.212 1.00 90.44 109 LEU A O 1
ATOM 865 N N . LYS A 1 110 ? -12.016 -2.665 3.948 1.00 90.44 110 LYS A N 1
ATOM 866 C CA . LYS A 1 110 ? -13.119 -3.343 4.665 1.00 90.44 110 LYS A CA 1
ATOM 867 C C . LYS A 1 110 ? -13.073 -4.871 4.626 1.00 90.44 110 LYS A C 1
ATOM 869 O O . LYS A 1 110 ? -13.798 -5.508 5.378 1.00 90.44 110 LYS A O 1
ATOM 874 N N . ARG A 1 111 ? -12.324 -5.471 3.699 1.00 85.62 111 ARG A N 1
ATOM 875 C CA . ARG A 1 111 ? -12.196 -6.936 3.598 1.00 85.62 111 ARG A CA 1
ATOM 876 C C . ARG A 1 111 ? -11.064 -7.484 4.456 1.00 85.62 111 ARG A C 1
ATOM 878 O O . ARG A 1 111 ? -11.020 -8.691 4.667 1.00 85.62 111 ARG A O 1
ATOM 885 N N . ILE A 1 112 ? -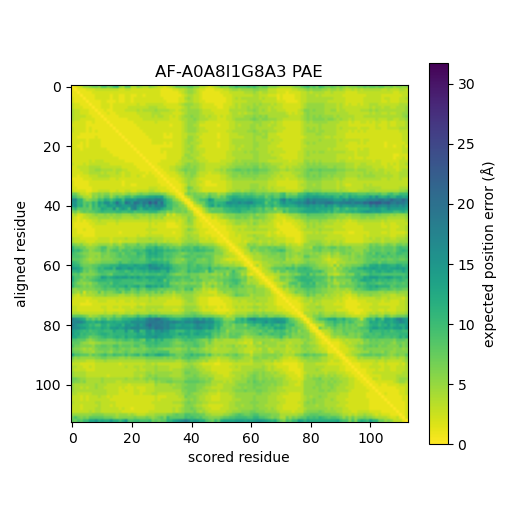10.141 -6.622 4.867 1.00 81.25 112 ILE A N 1
ATOM 886 C CA . ILE A 1 112 ? -8.920 -7.005 5.581 1.00 81.25 112 ILE A CA 1
ATOM 887 C C . ILE A 1 112 ? -8.912 -6.541 7.041 1.00 81.25 112 ILE A C 1
ATOM 889 O O . ILE A 1 112 ? -8.074 -7.004 7.808 1.00 81.25 112 ILE A O 1
ATOM 893 N N . VAL A 1 113 ? -9.824 -5.634 7.399 1.00 70.50 113 VAL A N 1
ATOM 894 C CA . VAL A 1 113 ? -10.030 -5.070 8.740 1.00 70.50 113 VAL A CA 1
ATOM 895 C C . VAL A 1 113 ? -11.269 -5.676 9.380 1.00 70.50 113 VAL A C 1
ATOM 897 O O . VAL A 1 113 ? -12.292 -5.777 8.666 1.00 70.50 113 VAL A O 1
#

Organism: Enterobacter asburiae (NCBI:txid61645)

Mean predicted aligned error: 5.04 Å

Secondary structure (DSSP, 8-state):
-EEEEEE-S-HHHHHHHHHHHHHHHHHTT--EEEEESTTSHHHH--SEEEEEE-TT----HHHHGGGGSSSEEEEEE-TT--GGGS-GGGTT-EEEETT--HHHHHHHHHHH-

Nearest PDB structures (foldseek):
  3mca-assembly1_A  TM=4.525E-01  e=4.002E-02  Schizosaccharomyces pombe
  2v5v-assembly2_B  TM=4.715E-01  e=2.766E-01  Nostoc sp. PCC 7119
  3esy-assembly1_A  TM=4.690E-01  e=3.378E-01  Nostoc sp. PCC 7119
  5ljp-assembly1_A  TM=4.691E-01  e=3.611E-01  Nostoc sp. PCC 7119
  2v5u-assembly1_A  TM=4.419E-01  e=9.180E-01  Nostoc sp. PCC 7119